Protein AF-A0A9W7YRL1-F1 (afdb_monomer)

Secondary structure (DSSP, 8-state):
-----PPPSS---SSSS-TTTTSHHHHHHHSTT-SSTT------SS---TTSGGGSB-TTSSBS------TT-TT----EEE--BTTEEE-TTSPEEE--TT---TT--EEE----GGGTS-HHHHHHHHHHHHHHHHHHHHHHHHHHHHHH--

Foldseek 3Di:
DDDPPDPDPDDDPPPPDPCVVVVVVVVCVVVVVPQQPPHDDDDDDPWDDCPDPVQQADPVRDRRDPDDDDPPCLPPWDKDWWDDDPQWTQAPVRDIDGHDPPDDDPPNIDIHTDDDVCSNDDVVVVVVVVVVVVVVVVVVVVVVVVVVVVVVVD

Solvent-accessible surface area (backbone atoms only — not comparable to full-atom values): 10225 Å² total; per-residue (Å²): 132,85,82,77,76,73,72,74,93,67,81,79,89,65,81,84,57,70,37,71,85,69,40,53,54,57,50,30,68,77,37,74,80,67,73,58,75,97,62,88,84,87,82,92,71,100,75,81,65,74,83,40,81,88,39,46,50,43,98,84,71,42,73,52,68,86,78,88,80,81,88,79,58,68,82,68,61,71,67,43,82,50,75,69,58,101,51,32,33,72,35,66,83,70,47,78,41,76,58,64,88,83,64,85,60,95,80,74,74,43,71,36,52,64,74,64,65,72,68,69,41,58,70,70,58,35,52,52,53,50,51,54,49,51,53,52,49,52,55,54,50,50,54,51,51,52,54,52,52,60,63,69,76,104

Sequence (154 aa):
MANKTTPRQEFPTHGLMPRGETQAAEFVRKYPQYDGRGVVAAVLDTGIDPGAKGLQVTSEGKRKVVDYIDCTGSGDVELSDVCAEELTLKGASGRTLRLNAEWKNPTGEWRVGAKRLSRLLPGEVWMSVSAERSQRFRKNAQQLTDAVLAKKGA

Structure (mmCIF, N/CA/C/O backbone):
data_AF-A0A9W7YRL1-F1
#
_entry.id   AF-A0A9W7YRL1-F1
#
loop_
_atom_site.group_PDB
_atom_site.id
_atom_site.type_symbol
_atom_site.label_atom_id
_atom_site.label_alt_id
_atom_site.label_comp_id
_atom_site.label_asym_id
_atom_site.label_entity_id
_atom_site.label_seq_id
_atom_site.pdbx_PDB_ins_code
_atom_site.Cartn_x
_atom_site.Cartn_y
_atom_site.Cartn_z
_atom_site.occupancy
_atom_site.B_iso_or_equiv
_atom_site.auth_seq_id
_atom_site.auth_comp_id
_atom_site.auth_asym_id
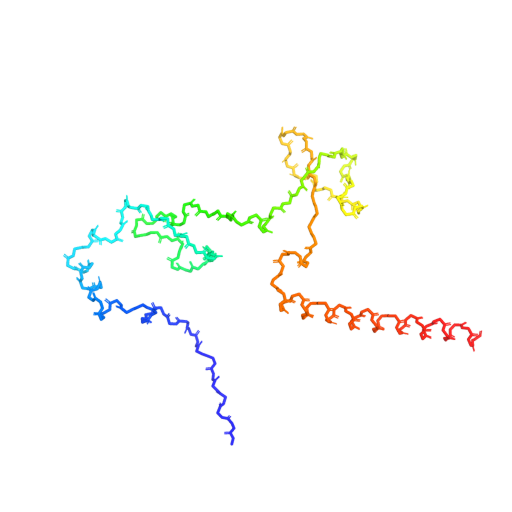_atom_site.auth_atom_id
_atom_site.pdbx_PDB_model_num
ATOM 1 N N . MET A 1 1 ? -36.796 -8.273 -26.127 1.00 41.00 1 MET A N 1
ATOM 2 C CA . MET A 1 1 ? -36.072 -7.004 -25.894 1.00 41.00 1 MET A CA 1
ATOM 3 C C . MET A 1 1 ? -35.347 -7.131 -24.564 1.00 41.00 1 MET A C 1
ATOM 5 O O . MET A 1 1 ? -35.996 -7.451 -23.578 1.00 41.00 1 MET A O 1
ATOM 9 N N . ALA A 1 2 ? -34.016 -7.028 -24.550 1.00 45.41 2 ALA A N 1
ATOM 10 C CA . ALA A 1 2 ? -33.212 -7.248 -23.348 1.00 45.41 2 ALA A CA 1
ATOM 11 C C . ALA A 1 2 ? -33.414 -6.099 -22.349 1.00 45.41 2 ALA A C 1
ATOM 13 O O . ALA A 1 2 ? -33.216 -4.935 -22.698 1.00 45.41 2 ALA A O 1
ATOM 14 N N . ASN A 1 3 ? -33.818 -6.435 -21.123 1.00 49.09 3 ASN A N 1
ATOM 15 C CA . ASN A 1 3 ? -33.954 -5.491 -20.023 1.00 49.09 3 ASN A CA 1
ATOM 16 C C . ASN A 1 3 ? -32.547 -5.006 -19.642 1.00 49.09 3 ASN A C 1
ATOM 18 O O . ASN A 1 3 ? -31.798 -5.723 -18.980 1.00 49.09 3 ASN A O 1
ATOM 22 N N . LYS A 1 4 ? -32.147 -3.831 -20.141 1.00 53.28 4 LYS A N 1
ATOM 23 C CA . LYS A 1 4 ? -30.918 -3.160 -19.713 1.00 53.28 4 LYS A CA 1
ATOM 24 C C . LYS A 1 4 ? -31.112 -2.774 -18.252 1.00 53.28 4 LYS A C 1
ATOM 26 O O . LYS A 1 4 ? -31.758 -1.775 -17.959 1.00 53.28 4 LYS A O 1
ATOM 31 N N . THR A 1 5 ? -30.576 -3.580 -17.345 1.00 56.12 5 THR A N 1
ATOM 32 C CA . THR A 1 5 ? -30.458 -3.246 -15.929 1.00 56.12 5 THR A CA 1
ATOM 33 C C . THR A 1 5 ? -29.614 -1.984 -15.822 1.00 56.12 5 THR A C 1
ATOM 35 O O . THR A 1 5 ? -28.392 -2.019 -15.956 1.00 56.12 5 THR A O 1
ATOM 38 N N . THR A 1 6 ? -30.278 -0.846 -15.639 1.00 62.72 6 THR A N 1
ATOM 39 C CA . THR A 1 6 ? -29.630 0.409 -15.270 1.00 62.72 6 THR A CA 1
ATOM 40 C C . THR A 1 6 ? -28.766 0.131 -14.036 1.00 62.72 6 THR A C 1
ATOM 42 O O . THR A 1 6 ? -29.288 -0.429 -13.065 1.00 62.72 6 THR A O 1
ATOM 45 N N . PRO A 1 7 ? -27.458 0.448 -14.047 1.00 61.19 7 PRO A N 1
ATOM 46 C CA . PRO A 1 7 ? -26.624 0.293 -12.862 1.00 61.19 7 PRO A CA 1
ATOM 47 C C . PRO A 1 7 ? -27.281 1.027 -11.690 1.00 61.19 7 PRO A C 1
ATOM 49 O O . PRO A 1 7 ? -27.784 2.137 -11.879 1.00 61.19 7 PRO A O 1
ATOM 52 N N . ARG A 1 8 ? -27.319 0.413 -10.497 1.00 59.81 8 ARG A N 1
ATOM 53 C CA . ARG A 1 8 ? -27.833 1.089 -9.294 1.00 59.81 8 ARG A CA 1
ATOM 54 C C . ARG A 1 8 ? -27.139 2.445 -9.163 1.00 59.81 8 ARG A C 1
ATOM 56 O O . ARG A 1 8 ? -25.913 2.507 -9.153 1.00 59.81 8 ARG A O 1
ATOM 63 N N . GLN A 1 9 ? -27.945 3.500 -9.084 1.00 66.12 9 GLN A N 1
ATOM 64 C CA . GLN A 1 9 ? -27.494 4.892 -9.095 1.00 66.12 9 GLN A CA 1
ATOM 65 C C . GLN A 1 9 ? -26.626 5.229 -7.867 1.00 66.12 9 GLN A C 1
ATOM 67 O O . GLN A 1 9 ? -25.752 6.085 -7.957 1.00 66.12 9 GLN A O 1
ATOM 72 N N . GLU A 1 10 ? -26.813 4.507 -6.752 1.00 73.44 10 GLU A N 1
ATOM 73 C CA . GLU A 1 10 ? -26.029 4.639 -5.521 1.00 73.44 10 GLU A CA 1
ATOM 74 C C . GLU A 1 10 ? -25.644 3.277 -4.921 1.00 73.44 10 GLU A C 1
ATOM 76 O O . GLU A 1 10 ? -26.390 2.293 -4.992 1.00 73.44 10 GLU A O 1
ATOM 81 N N . PHE A 1 11 ? -24.457 3.226 -4.311 1.00 71.69 11 PHE A N 1
ATOM 82 C CA . PHE A 1 11 ? -23.960 2.048 -3.604 1.00 71.69 11 PHE A CA 1
ATOM 83 C C . PHE A 1 11 ? -24.721 1.857 -2.280 1.00 71.69 11 PHE A C 1
ATOM 85 O O . PHE A 1 11 ? -24.861 2.824 -1.528 1.00 71.69 11 PHE A O 1
ATOM 92 N N . PRO A 1 12 ? -25.184 0.638 -1.944 1.00 72.44 12 PRO A N 1
ATOM 93 C CA . PRO A 1 12 ? -25.909 0.400 -0.702 1.00 72.44 12 PRO A CA 1
ATOM 94 C C . PRO A 1 12 ? -25.007 0.654 0.512 1.00 72.44 12 PRO A C 1
ATOM 96 O O . PRO A 1 12 ? -23.994 -0.008 0.705 1.00 72.44 12 PRO A O 1
ATOM 99 N N . THR A 1 13 ? -25.387 1.612 1.352 1.00 71.38 13 THR A N 1
ATOM 100 C CA . THR A 1 13 ? -24.696 1.949 2.611 1.00 71.38 13 THR A CA 1
ATOM 101 C C . THR A 1 13 ? -25.229 1.161 3.814 1.00 71.38 13 THR A C 1
ATOM 103 O O . THR A 1 13 ? -24.606 1.130 4.879 1.00 71.38 13 THR A O 1
ATOM 106 N N . HIS A 1 14 ? -26.371 0.490 3.644 1.00 67.38 14 HIS A N 1
ATOM 107 C CA . HIS A 1 14 ? -27.052 -0.321 4.651 1.00 67.38 14 HIS A CA 1
ATOM 108 C C . HIS A 1 14 ? -27.112 -1.791 4.212 1.00 67.38 14 HIS A C 1
ATOM 110 O O . HIS A 1 14 ? -27.048 -2.092 3.023 1.00 67.38 14 HIS A O 1
ATOM 116 N N . GLY A 1 15 ? -27.197 -2.715 5.175 1.00 74.31 15 GLY A N 1
ATOM 117 C CA . GLY A 1 15 ? -27.268 -4.160 4.901 1.00 74.31 15 GLY A CA 1
ATOM 118 C C . GLY A 1 15 ? -25.957 -4.821 4.452 1.00 74.31 15 GLY A C 1
ATOM 119 O O . GLY A 1 15 ? -25.954 -6.010 4.171 1.00 74.31 15 GLY A O 1
ATOM 120 N N . LEU A 1 16 ? -24.837 -4.085 4.411 1.00 83.44 16 LEU A N 1
ATOM 121 C CA . LEU A 1 16 ? -23.510 -4.643 4.089 1.00 83.44 16 LEU A CA 1
ATOM 122 C C . LEU A 1 16 ? -22.978 -5.595 5.169 1.00 83.44 16 LEU A C 1
ATOM 124 O O . LEU A 1 16 ? -22.166 -6.466 4.887 1.00 83.44 16 LEU A O 1
ATOM 128 N N . MET A 1 17 ? -23.414 -5.391 6.412 1.00 85.19 17 MET A N 1
ATOM 129 C CA . MET A 1 17 ? -23.100 -6.248 7.550 1.00 85.19 17 MET A CA 1
ATOM 130 C C . MET A 1 17 ? -24.393 -6.566 8.305 1.00 85.19 17 MET A C 1
ATOM 132 O O . MET A 1 17 ? -25.236 -5.662 8.409 1.00 85.19 17 MET A O 1
ATOM 136 N N . PRO A 1 18 ? -24.534 -7.779 8.875 1.00 90.75 18 PRO A N 1
ATOM 137 C CA . PRO A 1 18 ? -25.748 -8.245 9.552 1.00 90.75 18 PRO A CA 1
ATOM 138 C C . PRO A 1 18 ? -25.911 -7.604 10.943 1.00 90.75 18 PRO A C 1
ATOM 140 O O . PRO A 1 18 ? -25.919 -8.270 11.977 1.00 90.75 18 PRO A O 1
ATOM 143 N N . ARG A 1 19 ? -25.952 -6.267 11.006 1.00 89.75 19 ARG A N 1
ATOM 144 C CA . ARG A 1 19 ? -25.977 -5.492 12.261 1.00 89.75 19 ARG A CA 1
ATOM 145 C C . ARG A 1 19 ? -27.321 -5.570 12.987 1.00 89.75 19 ARG A C 1
ATOM 147 O O . ARG A 1 19 ? -27.358 -5.300 14.185 1.00 89.75 19 ARG A O 1
ATOM 154 N N . GLY A 1 20 ? -28.399 -5.886 12.267 1.00 88.62 20 GLY A N 1
ATOM 155 C CA . GLY A 1 20 ? -29.728 -6.086 12.846 1.00 88.62 20 GLY A CA 1
ATOM 156 C C . GLY A 1 20 ? -29.860 -7.482 13.444 1.00 88.62 20 GLY A C 1
ATOM 157 O O . GLY A 1 20 ? -30.215 -7.629 14.607 1.00 88.62 20 GLY A O 1
ATOM 158 N N . GLU A 1 21 ? -29.470 -8.494 12.674 1.00 93.12 21 GLU A N 1
ATOM 159 C CA . GLU A 1 21 ? -29.533 -9.910 13.038 1.00 93.12 21 GLU A CA 1
ATOM 160 C C . GLU A 1 21 ? -28.613 -10.231 14.221 1.00 93.12 21 GLU A C 1
ATOM 162 O O . GLU A 1 21 ? -28.990 -10.977 15.119 1.00 93.12 21 GLU A O 1
ATOM 167 N N . THR A 1 22 ? -27.426 -9.619 14.264 1.00 94.94 22 THR A N 1
ATOM 168 C CA . THR A 1 22 ? -26.490 -9.745 15.397 1.00 94.94 22 THR A CA 1
ATOM 169 C C . THR A 1 22 ? -26.850 -8.857 16.590 1.00 94.94 22 THR A C 1
ATOM 171 O O . THR A 1 22 ? -26.136 -8.868 17.587 1.00 94.94 22 THR A O 1
ATOM 174 N N . GLN A 1 23 ? -27.913 -8.048 16.492 1.00 94.88 23 GLN A N 1
ATOM 175 C CA . GLN A 1 23 ? -28.326 -7.048 17.490 1.00 94.88 23 GLN A CA 1
ATOM 176 C C . GLN A 1 23 ? -27.266 -5.971 17.806 1.00 94.88 23 GLN A C 1
ATOM 178 O O . GLN A 1 23 ? -27.458 -5.147 18.702 1.00 94.88 23 GLN A O 1
ATOM 183 N N . ALA A 1 24 ? -26.172 -5.897 17.040 1.00 93.50 24 ALA A N 1
ATOM 184 C CA . ALA A 1 24 ? -25.110 -4.910 17.233 1.00 93.50 24 ALA A CA 1
ATOM 185 C C . ALA A 1 24 ? -25.624 -3.465 17.096 1.00 93.50 24 ALA A C 1
ATOM 187 O O . ALA A 1 24 ? -25.219 -2.581 17.851 1.00 93.50 24 ALA A O 1
ATOM 188 N N . ALA A 1 25 ? -26.550 -3.219 16.162 1.00 91.56 25 ALA A N 1
ATOM 189 C CA . ALA A 1 25 ? -27.171 -1.904 16.001 1.00 91.56 25 ALA A CA 1
ATOM 190 C C . ALA A 1 25 ? -27.992 -1.496 17.237 1.00 91.56 25 ALA A C 1
ATOM 192 O O . ALA A 1 25 ? -27.953 -0.339 17.656 1.00 91.56 25 ALA A O 1
ATOM 193 N N . GLU A 1 26 ? -28.716 -2.441 17.839 1.00 94.81 26 GLU A N 1
ATOM 194 C CA . GLU A 1 26 ? -29.523 -2.187 19.030 1.00 94.81 26 GLU A CA 1
ATOM 195 C C . GLU A 1 26 ? -28.660 -1.984 20.279 1.00 94.81 26 GLU A C 1
ATOM 197 O O . GLU A 1 26 ? -28.932 -1.077 21.069 1.00 94.81 26 GLU A O 1
ATOM 202 N N . PHE A 1 27 ? -27.575 -2.749 20.413 1.00 96.12 27 PHE A N 1
ATOM 203 C CA . PHE A 1 27 ? -26.598 -2.579 21.485 1.00 96.12 27 PHE A CA 1
ATOM 204 C C . PHE A 1 27 ? -26.001 -1.165 21.496 1.00 96.12 27 PHE A C 1
ATOM 206 O O . PHE A 1 27 ? -26.046 -0.486 22.522 1.00 96.12 27 PHE A O 1
ATOM 213 N N . VAL A 1 28 ? -25.521 -0.680 20.345 1.00 94.19 28 VAL A N 1
ATOM 214 C CA . VAL A 1 28 ? -24.954 0.676 20.229 1.00 94.19 28 VAL A CA 1
ATOM 215 C C . VAL A 1 28 ? -26.027 1.750 20.436 1.00 94.19 28 VAL A C 1
ATOM 217 O O . VAL A 1 28 ? -25.756 2.772 21.058 1.00 94.19 28 VAL A O 1
ATOM 220 N N . ARG A 1 29 ? -27.275 1.524 19.996 1.00 94.50 29 ARG A N 1
ATOM 221 C CA . ARG A 1 29 ? -28.397 2.442 20.271 1.00 94.50 29 ARG A CA 1
ATOM 222 C C . ARG A 1 29 ? -28.689 2.564 21.772 1.00 94.50 29 ARG A C 1
ATOM 224 O O . ARG A 1 29 ? -28.989 3.659 22.238 1.00 94.50 29 ARG A O 1
ATOM 231 N N . LYS A 1 30 ? -28.609 1.456 22.519 1.00 97.88 30 LYS A N 1
ATOM 232 C CA . LYS A 1 30 ? -28.820 1.423 23.976 1.00 97.88 30 LYS A CA 1
ATOM 233 C C . LYS A 1 30 ? -27.639 2.014 24.752 1.00 97.88 30 LYS A C 1
ATOM 235 O O . LYS A 1 30 ? -27.854 2.664 25.771 1.00 97.88 30 LYS A O 1
ATOM 240 N N . TYR A 1 31 ? -26.416 1.827 24.257 1.00 96.94 31 TYR A N 1
ATOM 241 C CA . TYR A 1 31 ? -25.184 2.344 24.853 1.00 96.94 31 TYR A CA 1
ATOM 242 C C . TYR A 1 31 ? -24.388 3.168 23.823 1.00 96.94 31 TYR A C 1
ATOM 244 O O . TYR A 1 31 ? -23.396 2.679 23.282 1.00 96.94 31 TYR A O 1
ATOM 252 N N . PRO A 1 32 ? -24.767 4.437 23.558 1.00 94.75 32 PRO A N 1
ATOM 253 C CA . PRO A 1 32 ? -24.186 5.234 22.466 1.00 94.75 32 PRO A CA 1
ATOM 254 C C . PRO A 1 32 ? -22.677 5.482 22.562 1.00 94.75 32 PRO A C 1
ATOM 256 O O . PRO A 1 32 ? -22.040 5.837 21.575 1.00 94.75 32 PRO A O 1
ATOM 259 N N . GLN A 1 33 ? -22.101 5.324 23.755 1.00 95.12 33 GLN A N 1
ATOM 260 C CA . GLN A 1 33 ? -20.667 5.487 23.997 1.00 95.12 33 GLN A CA 1
ATOM 261 C C . GLN A 1 33 ? -19.866 4.200 23.729 1.00 95.12 33 GLN A C 1
ATOM 263 O O . GLN A 1 33 ? -18.642 4.228 23.780 1.00 95.12 33 GLN A O 1
ATOM 268 N N . TYR A 1 34 ? -20.534 3.065 23.492 1.00 95.62 34 TYR A N 1
ATOM 269 C CA . TYR A 1 34 ? -19.916 1.740 23.357 1.00 95.62 34 TYR A CA 1
ATOM 270 C C . TYR A 1 34 ? -19.789 1.379 21.869 1.00 95.62 34 TYR A C 1
ATOM 272 O O . TYR A 1 34 ? -20.187 0.309 21.418 1.00 95.62 34 TYR A O 1
ATOM 280 N N . ASP A 1 35 ? -19.261 2.317 21.087 1.00 93.25 35 ASP A N 1
ATOM 281 C CA . ASP A 1 35 ? -19.116 2.246 19.629 1.00 93.25 35 ASP A CA 1
ATOM 282 C C . ASP A 1 35 ? -17.676 1.928 19.181 1.00 93.25 35 ASP A C 1
ATOM 284 O O . ASP A 1 35 ? -17.352 2.029 17.997 1.00 93.25 35 ASP A O 1
ATOM 288 N N . GLY A 1 36 ? -16.811 1.550 20.128 1.00 94.50 36 GLY A N 1
ATOM 289 C CA . GLY A 1 36 ? -15.397 1.247 19.898 1.00 94.50 36 GLY A CA 1
ATOM 290 C C . GLY A 1 36 ? -14.452 2.447 20.025 1.00 94.50 36 GLY A C 1
ATOM 291 O O . GLY A 1 36 ? -13.255 2.292 19.780 1.00 94.50 36 GLY A O 1
ATOM 292 N N . ARG A 1 37 ? -14.939 3.637 20.415 1.00 96.25 37 ARG A N 1
ATOM 293 C CA . ARG A 1 37 ? -14.069 4.792 20.704 1.00 96.25 37 AR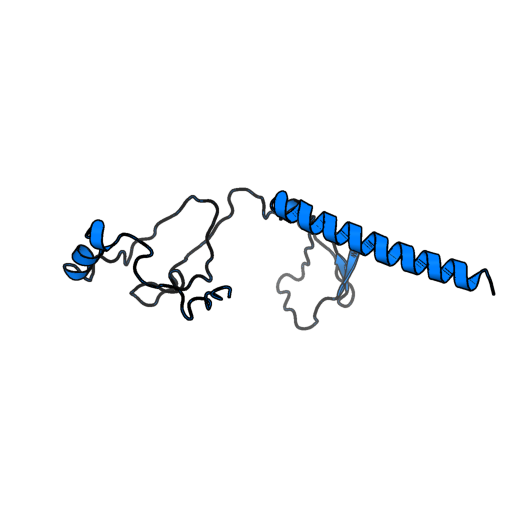G A CA 1
ATOM 294 C C . ARG A 1 37 ? -13.000 4.450 21.749 1.00 96.25 37 ARG A C 1
ATOM 296 O O . ARG A 1 37 ? -13.263 3.731 22.709 1.00 96.25 37 ARG A O 1
ATOM 303 N N . GLY A 1 38 ? -11.791 4.975 21.558 1.00 94.56 38 GLY A N 1
ATOM 304 C CA . GLY A 1 38 ? -10.648 4.720 22.445 1.00 94.56 38 GLY A CA 1
ATOM 305 C C . GLY A 1 38 ? -10.005 3.332 22.313 1.00 94.56 38 GLY A C 1
ATOM 306 O O . GLY A 1 38 ? -9.026 3.068 23.005 1.00 94.56 38 GLY A O 1
ATOM 307 N N . VAL A 1 39 ? -10.501 2.464 21.425 1.00 96.06 39 VAL A N 1
ATOM 308 C CA . VAL A 1 39 ? -9.925 1.137 21.165 1.00 96.06 39 VAL A CA 1
ATOM 309 C C . VAL A 1 39 ? -9.191 1.133 19.825 1.00 96.06 39 VAL A C 1
ATOM 311 O O . VAL A 1 39 ? -9.712 1.609 18.817 1.00 96.06 39 VAL A O 1
ATOM 314 N N . VAL A 1 40 ? -7.991 0.551 19.805 1.00 96.06 40 VAL A N 1
ATOM 315 C CA . VAL A 1 40 ? -7.237 0.261 18.579 1.00 96.06 40 VAL A CA 1
ATOM 316 C C . VAL A 1 40 ? -7.319 -1.236 18.307 1.00 96.06 40 VAL A C 1
ATOM 318 O O . VAL A 1 40 ? -6.979 -2.044 19.167 1.00 96.06 40 VAL A O 1
ATOM 321 N N . ALA A 1 41 ? -7.772 -1.601 17.109 1.00 95.50 41 ALA A N 1
ATOM 322 C CA . ALA A 1 41 ? -7.826 -2.983 16.650 1.00 95.50 41 ALA A CA 1
ATOM 323 C C . ALA A 1 41 ? -6.810 -3.197 15.522 1.00 95.50 41 ALA A C 1
ATOM 325 O O . ALA A 1 41 ? -6.786 -2.428 14.561 1.00 95.50 41 ALA A O 1
ATOM 326 N N . ALA A 1 42 ? -6.000 -4.250 15.634 1.00 96.19 42 ALA A N 1
ATOM 327 C CA . ALA A 1 42 ? -5.128 -4.719 14.563 1.00 96.19 42 ALA A CA 1
ATOM 328 C C . ALA A 1 42 ? -5.832 -5.832 13.777 1.00 96.19 42 ALA A C 1
ATOM 330 O O . ALA A 1 42 ? -6.425 -6.734 14.370 1.00 96.19 42 ALA A O 1
ATOM 331 N N . VAL A 1 43 ? -5.763 -5.766 12.447 1.00 95.88 43 VAL A N 1
ATOM 332 C CA . VAL A 1 43 ? -6.366 -6.751 11.541 1.00 95.88 43 VAL A CA 1
ATOM 333 C C . VAL A 1 43 ? -5.253 -7.388 10.719 1.00 95.88 43 VAL A C 1
ATOM 335 O O . VAL A 1 43 ? -4.538 -6.688 10.008 1.00 95.88 43 VAL A O 1
ATOM 338 N N . LEU A 1 44 ? -5.100 -8.708 10.841 1.00 96.31 44 LEU A N 1
ATOM 339 C CA . LEU A 1 44 ? -4.153 -9.498 10.057 1.00 96.31 44 LEU A CA 1
ATOM 340 C C . LEU A 1 44 ? -4.932 -10.155 8.919 1.00 96.31 44 LEU A C 1
ATOM 342 O O . LEU A 1 44 ? -5.631 -11.144 9.126 1.00 96.31 44 LEU A O 1
ATOM 346 N N . ASP A 1 45 ? -4.841 -9.560 7.740 1.00 94.62 45 ASP A N 1
ATOM 347 C CA . ASP A 1 45 ? -5.574 -9.958 6.540 1.00 94.62 45 ASP A CA 1
ATOM 348 C C . ASP A 1 45 ? -4.707 -9.617 5.311 1.00 94.62 45 ASP A C 1
ATOM 350 O O . ASP A 1 45 ? -3.564 -9.177 5.435 1.00 94.62 45 ASP A O 1
ATOM 354 N N . THR A 1 46 ? -5.242 -9.800 4.113 1.00 91.50 46 THR A N 1
ATOM 355 C CA . THR A 1 46 ? -4.594 -9.517 2.825 1.00 91.50 46 THR A CA 1
ATOM 356 C C . THR A 1 46 ? -4.405 -8.026 2.519 1.00 91.50 46 THR A C 1
ATOM 358 O O . THR A 1 46 ? -3.745 -7.685 1.539 1.00 91.50 46 THR A O 1
ATOM 361 N N . GLY A 1 47 ? -4.969 -7.135 3.339 1.00 91.50 47 GLY A N 1
ATOM 362 C CA . GLY A 1 47 ? -4.908 -5.683 3.177 1.00 91.50 47 GLY A CA 1
ATOM 363 C C . GLY A 1 47 ? -6.284 -5.017 3.215 1.00 91.50 47 GLY A C 1
ATOM 364 O O . GLY A 1 47 ? -7.318 -5.669 3.346 1.00 91.50 47 GLY A O 1
ATOM 365 N N . ILE A 1 48 ? -6.294 -3.688 3.113 1.00 93.19 48 ILE A N 1
ATOM 366 C CA . ILE A 1 48 ? -7.509 -2.862 3.090 1.00 93.19 48 ILE A CA 1
ATOM 367 C C . ILE A 1 48 ? -7.392 -1.770 2.023 1.00 93.19 48 ILE A C 1
ATOM 369 O O . ILE A 1 48 ? -6.289 -1.440 1.596 1.00 93.19 48 ILE A O 1
ATOM 373 N N . ASP A 1 49 ? -8.520 -1.164 1.647 1.00 91.31 49 ASP A N 1
ATOM 374 C CA . ASP A 1 49 ? -8.548 0.107 0.915 1.00 91.31 49 ASP A CA 1
ATOM 375 C C . ASP A 1 49 ? -8.771 1.275 1.897 1.00 91.31 49 ASP A C 1
ATOM 377 O O . ASP A 1 49 ? -9.905 1.489 2.347 1.00 91.31 49 ASP A O 1
ATOM 381 N N . PRO A 1 50 ? -7.735 2.072 2.231 1.00 91.25 50 PRO A N 1
ATOM 382 C CA . PRO A 1 50 ? -7.883 3.231 3.108 1.00 91.25 50 PRO A CA 1
ATOM 383 C C . PRO A 1 50 ? -8.756 4.341 2.512 1.00 91.25 50 PRO A C 1
ATOM 385 O O . PRO A 1 50 ? -9.156 5.236 3.249 1.00 91.25 50 PRO A O 1
ATOM 388 N N . GLY A 1 51 ? -9.043 4.316 1.205 1.00 91.00 51 GLY A N 1
ATOM 389 C CA . GLY A 1 51 ? -9.942 5.242 0.512 1.00 91.00 51 GLY A CA 1
ATOM 390 C C . GLY A 1 51 ? -11.427 4.907 0.682 1.00 91.00 51 GLY A C 1
ATOM 391 O O . GLY A 1 51 ? -12.293 5.725 0.358 1.00 91.00 51 GLY A O 1
ATOM 392 N N . ALA A 1 52 ? -11.756 3.740 1.244 1.00 89.69 52 ALA A N 1
ATOM 393 C CA . ALA A 1 52 ? -13.136 3.349 1.485 1.00 89.69 52 ALA A CA 1
ATOM 394 C C . ALA A 1 52 ? -13.832 4.327 2.449 1.00 89.69 52 ALA A C 1
ATOM 396 O O . ALA A 1 52 ? -13.314 4.662 3.520 1.00 89.69 52 ALA A O 1
ATOM 397 N N . LYS A 1 53 ? -15.058 4.755 2.110 1.00 87.62 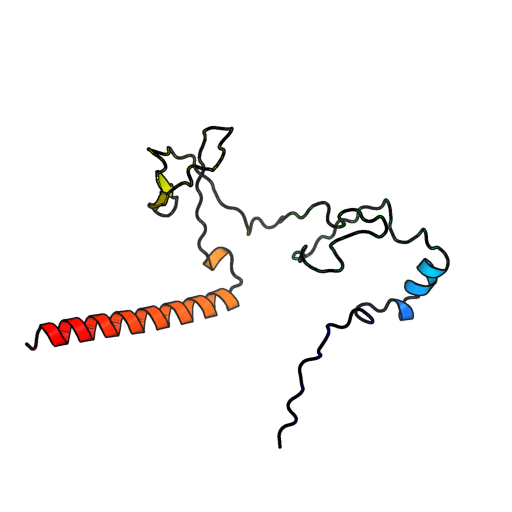53 LYS A N 1
ATOM 398 C CA . LYS A 1 53 ? -15.829 5.739 2.902 1.00 87.62 53 LYS A CA 1
ATOM 399 C C . LYS A 1 53 ? -15.978 5.343 4.380 1.00 87.62 53 LYS A C 1
ATOM 401 O O . LYS A 1 53 ? -15.893 6.198 5.255 1.00 87.62 53 LYS A O 1
ATOM 406 N N . GLY A 1 54 ? -16.150 4.050 4.670 1.00 88.31 54 GLY A N 1
ATOM 407 C CA . GLY A 1 54 ? -16.297 3.524 6.037 1.00 88.31 54 GLY A CA 1
ATOM 408 C C . GLY A 1 54 ? -15.009 3.486 6.875 1.00 88.31 54 GLY A C 1
ATOM 409 O O . GLY A 1 54 ? -15.072 3.171 8.069 1.00 88.31 54 GLY A O 1
ATOM 410 N N . LEU A 1 55 ? -13.857 3.793 6.267 1.00 92.75 55 LEU A N 1
ATOM 411 C CA . LEU A 1 55 ? -12.528 3.785 6.887 1.00 92.75 55 LEU A CA 1
ATOM 412 C C . LEU A 1 55 ? -11.891 5.182 6.988 1.00 92.75 55 LEU A C 1
ATOM 414 O O . LEU A 1 55 ? -10.757 5.297 7.441 1.00 92.75 55 LEU A O 1
ATOM 418 N N . GLN A 1 56 ? -12.618 6.245 6.627 1.00 93.56 56 GLN A N 1
ATOM 419 C CA . GLN A 1 56 ? -12.091 7.614 6.682 1.00 93.56 56 GLN A CA 1
ATOM 420 C C . GLN A 1 56 ? -11.981 8.131 8.120 1.00 93.56 56 GLN A C 1
ATOM 422 O O . GLN A 1 56 ? -10.893 8.466 8.596 1.00 93.56 56 GLN A O 1
ATOM 427 N N . VAL A 1 57 ? -13.118 8.176 8.821 1.00 95.38 57 VAL A N 1
ATOM 428 C CA . VAL A 1 57 ? -13.241 8.830 10.127 1.00 95.38 57 VAL A CA 1
ATOM 429 C C . VAL A 1 57 ? -13.918 7.939 11.164 1.00 95.38 57 VAL A C 1
ATOM 431 O O . VAL A 1 57 ? -14.756 7.096 10.838 1.00 95.38 57 VAL A O 1
ATOM 434 N N . THR A 1 58 ? -13.523 8.107 12.424 1.00 95.25 58 THR A N 1
ATOM 435 C CA . THR A 1 58 ? -14.186 7.508 13.587 1.00 95.25 58 THR A CA 1
ATOM 436 C C . THR A 1 58 ? -15.437 8.306 13.966 1.00 95.25 58 THR A C 1
ATOM 438 O O . THR A 1 58 ? -15.683 9.390 13.435 1.00 95.25 58 THR A O 1
ATOM 441 N N . SER A 1 59 ? -16.220 7.805 14.925 1.00 93.44 59 SER A N 1
ATOM 442 C CA . SER A 1 59 ? -17.353 8.542 15.505 1.00 93.44 59 SER A CA 1
ATOM 443 C C . SER A 1 59 ? -16.944 9.834 16.225 1.00 93.44 59 SER A C 1
ATOM 445 O O . SER A 1 59 ? -17.774 10.718 16.408 1.00 93.44 59 SER A O 1
ATOM 447 N N . GLU A 1 60 ? -15.666 9.975 16.584 1.00 94.06 60 GLU A N 1
ATOM 448 C CA . GLU A 1 60 ? -15.087 11.187 17.176 1.00 94.06 60 GLU A CA 1
ATOM 449 C C . GLU A 1 60 ? -14.496 12.148 16.124 1.00 94.06 60 GLU A C 1
ATOM 451 O O . GLU A 1 60 ? -13.829 13.116 16.480 1.00 94.06 60 GLU A O 1
ATOM 456 N N . GLY A 1 61 ? -14.667 11.868 14.826 1.00 94.88 61 GLY A N 1
ATOM 457 C CA . GLY A 1 61 ? -14.129 12.695 13.738 1.00 94.88 61 GLY A CA 1
ATOM 458 C C . GLY A 1 61 ? -12.617 12.564 13.512 1.00 94.88 61 GLY A C 1
ATOM 459 O O . GLY A 1 61 ? -12.047 13.309 12.717 1.00 94.88 61 GLY A O 1
ATOM 460 N N . LYS A 1 62 ? -11.950 11.617 14.181 1.00 94.94 62 LYS A N 1
ATOM 461 C CA . LYS A 1 62 ? -10.510 11.346 14.027 1.00 94.94 62 LYS A CA 1
ATOM 462 C C . LYS A 1 62 ? -10.269 10.418 12.833 1.00 94.94 62 LYS A C 1
ATOM 464 O O . LYS A 1 62 ? -11.166 9.672 12.446 1.00 94.94 62 LYS A O 1
ATOM 469 N N . ARG A 1 63 ? -9.053 10.408 12.273 1.00 95.31 63 ARG A N 1
ATOM 470 C CA . ARG A 1 63 ? -8.652 9.424 11.248 1.00 95.31 63 ARG A CA 1
ATOM 471 C C . ARG A 1 63 ? -8.805 8.004 11.805 1.00 95.31 63 ARG A C 1
ATOM 473 O O . ARG A 1 63 ? -8.321 7.728 12.898 1.00 95.31 63 ARG A O 1
ATOM 480 N N . LYS A 1 64 ? -9.475 7.116 11.062 1.00 95.75 64 LYS A N 1
ATOM 481 C CA . LYS A 1 64 ? -9.796 5.760 11.542 1.00 95.75 64 LYS A CA 1
ATOM 482 C C . LYS A 1 64 ? -8.672 4.739 11.342 1.00 95.75 64 LYS A C 1
ATOM 484 O O . LYS A 1 64 ? -8.442 3.930 12.232 1.00 95.75 64 LYS A O 1
ATOM 489 N N . VAL A 1 65 ? -7.975 4.772 10.206 1.00 96.06 65 VAL A N 1
ATOM 490 C CA . VAL A 1 65 ? -6.784 3.935 9.971 1.00 96.06 65 VAL A CA 1
ATOM 491 C C . VAL A 1 65 ? -5.560 4.660 10.519 1.00 96.06 65 VAL A C 1
ATOM 493 O O . VAL A 1 65 ? -5.213 5.734 10.026 1.00 96.06 65 VAL A O 1
ATOM 496 N N . VAL A 1 66 ? -4.937 4.084 11.547 1.00 94.88 66 VAL A N 1
ATOM 497 C CA . VAL A 1 66 ? -3.728 4.639 12.177 1.00 94.88 66 VAL A CA 1
ATOM 498 C C . VAL A 1 66 ? -2.476 4.222 11.411 1.00 94.88 66 VAL A C 1
ATOM 500 O O . VAL A 1 66 ? -1.605 5.056 11.190 1.00 94.88 66 VAL A O 1
ATOM 503 N N . ASP A 1 67 ? -2.419 2.962 10.978 1.00 94.06 67 ASP A N 1
ATOM 504 C CA . ASP A 1 67 ? -1.294 2.400 10.235 1.00 94.06 67 ASP A CA 1
ATOM 505 C C . ASP A 1 67 ? -1.751 1.231 9.343 1.00 94.06 67 ASP A C 1
ATOM 507 O O . ASP A 1 67 ? -2.821 0.653 9.568 1.00 94.06 67 ASP A O 1
ATOM 511 N N . TYR A 1 68 ? -0.951 0.892 8.333 1.00 92.31 68 TYR A N 1
ATOM 512 C CA . TYR A 1 68 ? -1.090 -0.318 7.522 1.00 92.31 68 TYR A CA 1
ATOM 513 C C . TYR A 1 68 ? 0.308 -0.820 7.134 1.00 92.31 68 TYR A C 1
ATO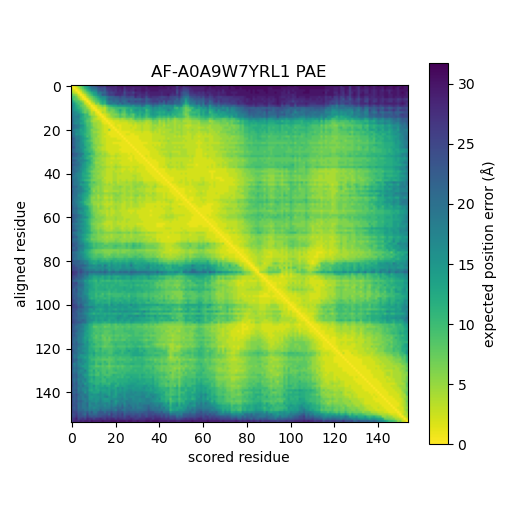M 515 O O . TYR A 1 68 ? 1.141 -0.057 6.649 1.00 92.31 68 TYR A O 1
ATOM 523 N N . ILE A 1 69 ? 0.569 -2.108 7.350 1.00 93.25 69 ILE A N 1
ATOM 524 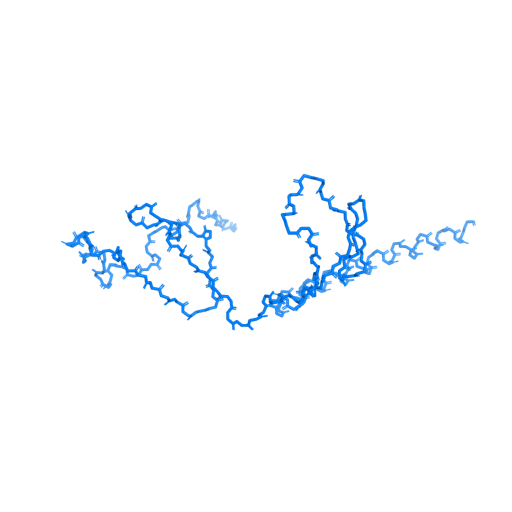C CA . ILE A 1 69 ? 1.895 -2.702 7.160 1.00 93.25 69 ILE A CA 1
ATOM 525 C C . ILE A 1 69 ? 1.758 -3.911 6.236 1.00 93.25 69 ILE A C 1
ATOM 527 O O . ILE A 1 69 ? 0.953 -4.805 6.499 1.00 93.25 69 ILE A O 1
ATOM 531 N N . ASP A 1 70 ? 2.557 -3.949 5.167 1.00 91.81 70 ASP A N 1
ATOM 532 C CA . ASP A 1 70 ? 2.744 -5.156 4.359 1.00 91.81 70 ASP A CA 1
ATOM 533 C C . ASP A 1 70 ? 3.828 -6.035 4.997 1.00 91.81 70 ASP A C 1
ATOM 535 O O . ASP A 1 70 ? 5.021 -5.779 4.857 1.00 91.81 70 ASP A O 1
ATOM 539 N N . CYS A 1 71 ? 3.411 -7.097 5.686 1.00 93.56 71 CYS A N 1
ATOM 540 C CA . CYS A 1 71 ? 4.328 -8.060 6.300 1.00 93.56 71 CYS A CA 1
ATOM 541 C C . CYS A 1 71 ? 4.831 -9.142 5.325 1.00 93.56 71 CYS A C 1
ATOM 543 O O . CYS A 1 71 ? 5.559 -10.042 5.737 1.00 93.56 71 CYS A O 1
ATOM 545 N N . THR A 1 72 ? 4.422 -9.110 4.053 1.00 90.12 72 THR A N 1
ATOM 546 C CA . THR A 1 72 ? 4.805 -10.129 3.061 1.00 90.12 72 THR A CA 1
ATOM 547 C C . THR A 1 72 ? 6.108 -9.800 2.332 1.00 90.12 72 THR A C 1
ATOM 549 O O . THR A 1 72 ? 6.686 -10.678 1.691 1.00 90.12 72 THR A O 1
ATOM 552 N N . GLY A 1 73 ? 6.548 -8.536 2.373 1.00 88.25 73 GLY A N 1
ATOM 553 C CA . GLY A 1 73 ? 7.670 -8.026 1.576 1.00 88.25 73 GLY A CA 1
ATOM 554 C C . GLY A 1 73 ? 7.375 -7.946 0.071 1.00 88.25 73 GLY A C 1
ATOM 555 O O . GLY A 1 73 ? 8.258 -7.678 -0.753 1.00 88.25 73 GLY A O 1
ATOM 556 N N . SER A 1 74 ? 6.122 -8.173 -0.340 1.00 85.94 74 SER A N 1
ATOM 557 C CA . SER A 1 74 ? 5.721 -8.116 -1.749 1.00 85.94 74 SER A CA 1
ATOM 558 C C . SER A 1 74 ? 5.927 -6.724 -2.349 1.00 85.94 74 SER A C 1
ATOM 560 O O . SER A 1 74 ? 6.241 -6.604 -3.538 1.00 85.94 74 SER A O 1
ATOM 562 N N . GLY A 1 75 ? 5.835 -5.678 -1.525 1.00 86.94 75 GLY A N 1
ATOM 563 C CA . GLY A 1 75 ? 6.109 -4.290 -1.883 1.00 86.94 75 GLY A CA 1
ATOM 564 C C . GLY A 1 75 ? 7.586 -3.888 -1.874 1.00 86.94 75 GLY A C 1
ATOM 565 O O . GLY A 1 75 ? 7.914 -2.858 -2.456 1.00 86.94 75 GLY A O 1
ATOM 566 N N . ASP A 1 76 ? 8.487 -4.697 -1.310 1.00 91.31 76 ASP A N 1
ATOM 567 C CA . ASP A 1 76 ? 9.857 -4.255 -1.016 1.00 91.31 76 ASP A CA 1
ATOM 568 C C . ASP A 1 76 ? 10.649 -3.914 -2.279 1.00 91.31 76 ASP A C 1
ATOM 570 O O . ASP A 1 76 ? 10.674 -4.679 -3.253 1.00 91.31 76 ASP A O 1
ATOM 574 N N . VAL A 1 77 ? 11.318 -2.762 -2.268 1.00 93.12 77 VAL A N 1
ATOM 575 C CA . VAL A 1 77 ? 12.190 -2.308 -3.352 1.00 93.12 77 VAL A CA 1
ATOM 576 C C . VAL A 1 77 ? 13.564 -2.036 -2.769 1.00 93.12 77 VAL A C 1
ATOM 578 O O . VAL A 1 77 ? 13.718 -1.164 -1.920 1.00 93.12 77 VAL A O 1
ATOM 581 N N . GLU A 1 78 ? 14.562 -2.769 -3.252 1.00 91.38 78 GLU A N 1
ATOM 582 C CA . GLU A 1 78 ? 15.952 -2.490 -2.919 1.00 91.38 78 GLU A CA 1
ATOM 583 C C . GLU A 1 78 ? 16.352 -1.137 -3.514 1.00 91.38 78 GLU A C 1
ATOM 585 O O . GLU A 1 78 ? 16.134 -0.868 -4.703 1.00 91.38 78 GLU A O 1
ATOM 590 N N . LEU A 1 79 ? 16.883 -0.273 -2.656 1.00 94.38 79 LEU A N 1
ATOM 591 C CA . LEU A 1 79 ? 17.284 1.079 -3.001 1.00 94.38 79 LEU A CA 1
ATOM 592 C C . LEU A 1 79 ? 18.806 1.183 -2.960 1.00 94.38 79 LEU A C 1
ATOM 594 O O . LEU A 1 79 ? 19.433 0.723 -2.011 1.00 94.38 79 LEU A O 1
ATOM 598 N N . SER A 1 80 ? 19.381 1.835 -3.963 1.00 90.75 80 SER A N 1
ATOM 599 C CA . SER A 1 80 ? 20.806 2.157 -4.029 1.00 90.75 80 SER A CA 1
ATOM 600 C C . SER A 1 80 ? 21.007 3.665 -4.076 1.00 90.75 80 SER A C 1
ATOM 602 O O . SER A 1 80 ? 20.267 4.360 -4.786 1.00 90.75 80 SER A O 1
ATOM 604 N N . ASP A 1 81 ? 22.028 4.156 -3.379 1.00 90.25 81 ASP A N 1
ATOM 605 C CA . ASP A 1 81 ? 22.428 5.559 -3.446 1.00 90.25 81 ASP A CA 1
ATOM 606 C C . ASP A 1 81 ? 22.958 5.908 -4.842 1.00 90.25 81 ASP A C 1
ATOM 608 O O . ASP A 1 81 ? 23.652 5.118 -5.491 1.00 90.25 81 ASP A O 1
ATOM 612 N N . VAL A 1 82 ? 22.613 7.101 -5.320 1.00 88.50 82 VAL A N 1
ATOM 613 C CA . VAL A 1 82 ? 23.063 7.630 -6.608 1.00 88.50 82 VAL A CA 1
ATOM 614 C C . VAL A 1 82 ? 23.422 9.103 -6.505 1.00 88.50 82 VAL A C 1
ATOM 616 O O . VAL A 1 82 ? 22.796 9.873 -5.778 1.00 88.50 82 VAL A O 1
ATOM 619 N N . CYS A 1 83 ? 24.407 9.509 -7.300 1.00 81.81 83 CYS A N 1
ATOM 620 C CA . CYS A 1 83 ? 24.733 10.914 -7.493 1.00 81.81 83 CYS A CA 1
ATOM 621 C C . CYS A 1 83 ? 23.795 11.524 -8.540 1.00 81.81 83 CYS A C 1
ATOM 623 O O . CYS A 1 83 ? 23.541 10.923 -9.588 1.00 81.81 83 CYS A O 1
ATOM 625 N N . ALA A 1 84 ? 23.292 12.724 -8.253 1.00 84.56 84 ALA A N 1
ATOM 626 C CA . ALA A 1 84 ? 22.576 13.537 -9.224 1.00 84.56 84 ALA A CA 1
ATOM 627 C C . ALA A 1 84 ? 23.512 14.619 -9.779 1.00 84.56 84 ALA A C 1
ATOM 629 O O . ALA A 1 84 ? 24.172 15.318 -9.014 1.00 84.56 84 ALA A O 1
ATOM 630 N N . GLU A 1 85 ? 23.527 14.780 -11.097 1.00 83.19 85 GLU A N 1
ATOM 631 C CA . GLU A 1 85 ? 24.270 15.820 -11.813 1.00 83.19 85 GLU A CA 1
ATOM 632 C C . GLU A 1 85 ? 23.259 16.784 -12.443 1.00 83.19 85 GLU A C 1
ATOM 634 O O . GLU A 1 85 ? 22.437 16.375 -13.265 1.00 83.19 85 GLU A O 1
ATOM 639 N N . GLU A 1 86 ? 23.267 18.052 -12.019 1.00 78.81 86 GLU A N 1
ATOM 640 C CA . GLU A 1 86 ? 22.465 19.143 -12.612 1.00 78.81 86 GLU A CA 1
ATOM 641 C C . GLU A 1 86 ? 20.949 18.854 -12.777 1.00 78.81 86 GLU A C 1
ATOM 643 O O . GLU A 1 86 ? 20.308 19.380 -13.683 1.00 78.81 86 GLU A O 1
ATOM 648 N N . LEU A 1 87 ? 20.348 18.055 -11.878 1.00 87.44 87 LEU A N 1
ATOM 649 C CA . LEU A 1 87 ? 18.953 17.546 -11.911 1.00 87.44 87 LEU A CA 1
ATOM 650 C C . LEU A 1 87 ? 18.714 16.305 -12.779 1.00 87.44 87 LEU A C 1
ATOM 652 O O . LEU A 1 87 ? 17.569 15.955 -13.077 1.00 87.44 87 LEU A O 1
ATOM 656 N N . THR A 1 88 ? 19.763 15.592 -13.152 1.00 91.75 88 THR A N 1
ATOM 657 C CA . THR A 1 88 ? 19.656 14.286 -13.798 1.00 91.75 88 THR A CA 1
ATOM 658 C C . THR A 1 88 ? 20.305 13.215 -12.941 1.00 91.75 88 THR A C 1
ATOM 660 O O . THR A 1 88 ? 21.298 13.457 -12.264 1.00 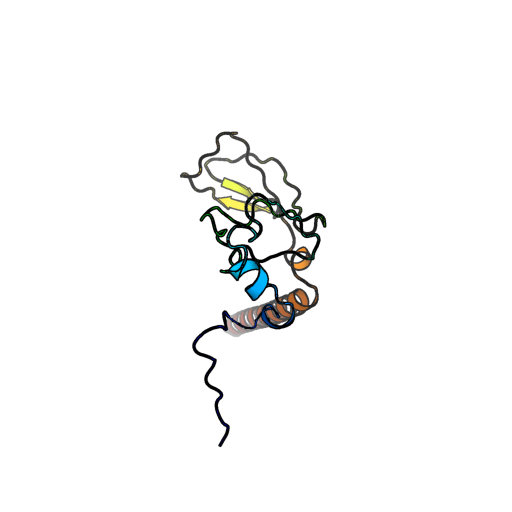91.75 88 THR A O 1
ATOM 663 N N . LEU A 1 89 ? 19.720 12.021 -12.932 1.00 92.38 89 LEU A N 1
ATOM 664 C CA . LEU A 1 89 ? 20.323 10.858 -12.289 1.00 92.38 89 LEU A CA 1
ATOM 665 C C . LEU A 1 89 ? 20.067 9.598 -13.105 1.00 92.38 89 LEU A C 1
ATOM 667 O O . LEU A 1 89 ? 19.116 9.517 -13.888 1.00 92.38 89 LEU A O 1
ATOM 671 N N . LYS A 1 90 ? 20.907 8.583 -12.916 1.00 92.75 90 LYS A N 1
ATOM 672 C CA . LYS A 1 90 ? 20.709 7.276 -13.539 1.00 92.75 90 LYS A CA 1
ATOM 673 C C . LYS A 1 90 ? 19.794 6.433 -12.656 1.00 92.75 90 LYS A C 1
ATOM 675 O O . LYS A 1 90 ? 20.145 6.089 -11.535 1.00 92.75 90 LYS A O 1
ATOM 680 N N . GLY A 1 91 ? 18.605 6.107 -13.151 1.00 92.38 91 GLY A N 1
ATOM 681 C CA . GLY A 1 91 ? 17.681 5.233 -12.437 1.00 92.38 91 GLY A CA 1
ATOM 682 C C . GLY A 1 91 ? 18.184 3.789 -12.395 1.00 92.38 91 GLY A C 1
ATOM 683 O O . GLY A 1 91 ? 18.928 3.357 -13.275 1.00 92.38 91 GLY A O 1
ATOM 684 N N . ALA A 1 92 ? 17.686 2.999 -11.441 1.00 91.81 92 ALA A N 1
ATOM 685 C CA . ALA A 1 92 ? 18.029 1.576 -11.295 1.00 91.81 92 ALA A CA 1
ATOM 686 C C . ALA A 1 92 ? 17.681 0.713 -12.532 1.00 91.81 92 ALA A C 1
ATOM 688 O O . ALA A 1 92 ? 18.213 -0.375 -12.719 1.00 91.81 92 ALA A O 1
ATOM 689 N N . SER A 1 93 ? 16.813 1.208 -13.424 1.00 88.56 93 SER A N 1
ATOM 690 C CA . SER A 1 93 ? 16.527 0.582 -14.7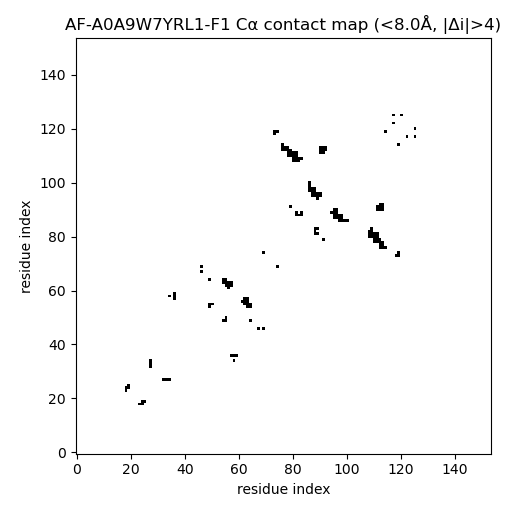27 1.00 88.56 93 SER A CA 1
ATOM 691 C C . SER A 1 93 ? 17.551 0.910 -15.827 1.00 88.56 93 SER A C 1
ATOM 693 O O . SER A 1 93 ? 17.392 0.465 -16.961 1.00 88.56 93 SER A O 1
ATOM 695 N N . GLY A 1 94 ? 18.556 1.738 -15.530 1.00 89.19 94 GLY A N 1
ATOM 696 C CA . GLY A 1 94 ? 19.527 2.282 -16.481 1.00 89.19 94 GLY A CA 1
ATOM 697 C C . GLY A 1 94 ? 19.058 3.535 -17.228 1.00 89.19 94 GLY A C 1
ATOM 698 O O . GLY A 1 94 ? 19.870 4.180 -17.888 1.00 89.19 94 GLY A O 1
ATOM 699 N N . ARG A 1 95 ? 17.776 3.908 -17.122 1.00 91.69 95 ARG A N 1
ATOM 700 C CA . ARG A 1 95 ? 17.220 5.119 -17.748 1.00 91.69 95 ARG A CA 1
ATOM 701 C C . ARG A 1 95 ? 17.656 6.374 -16.997 1.00 91.69 95 ARG A C 1
ATOM 703 O O . ARG A 1 95 ? 17.621 6.390 -15.770 1.00 91.69 95 ARG A O 1
ATOM 710 N N . THR A 1 96 ? 17.957 7.442 -17.726 1.00 93.62 96 THR A N 1
ATOM 711 C CA . THR A 1 96 ? 18.146 8.770 -17.131 1.00 93.62 96 THR A CA 1
ATOM 712 C C . THR A 1 96 ? 16.806 9.306 -16.636 1.00 93.62 96 THR A C 1
ATOM 714 O O . THR A 1 96 ? 15.835 9.377 -17.394 1.00 93.62 96 THR A O 1
ATOM 717 N N . LEU A 1 97 ? 16.745 9.651 -15.354 1.00 93.00 97 LEU A N 1
ATOM 718 C CA . LEU A 1 97 ? 15.615 10.310 -14.715 1.00 93.00 97 LEU A CA 1
ATOM 719 C C . LEU A 1 97 ? 15.947 11.790 -14.546 1.00 93.00 97 LEU A C 1
ATOM 721 O O . LEU A 1 97 ? 17.082 12.145 -14.231 1.00 93.00 97 LEU A O 1
ATOM 725 N N . ARG A 1 98 ? 14.947 12.643 -14.756 1.00 93.62 98 ARG A N 1
ATOM 726 C CA . ARG A 1 98 ? 15.057 14.085 -14.550 1.00 93.62 98 ARG A CA 1
ATOM 727 C C . ARG A 1 98 ? 14.313 14.450 -13.275 1.00 93.62 98 ARG A C 1
ATOM 729 O O . ARG A 1 98 ? 13.130 14.139 -13.141 1.00 93.62 98 ARG A O 1
ATOM 736 N N . LEU A 1 99 ? 15.024 15.077 -12.354 1.00 91.38 99 LEU A N 1
ATOM 737 C CA . LEU A 1 99 ? 14.495 15.556 -11.091 1.00 91.38 99 LEU A CA 1
ATOM 738 C C . LEU A 1 99 ? 13.722 16.856 -11.310 1.00 91.38 99 LEU A C 1
ATOM 740 O O . LEU A 1 99 ? 14.084 17.678 -12.157 1.00 91.38 99 LEU A O 1
ATOM 744 N N . ASN A 1 100 ? 12.655 17.045 -10.538 1.00 92.44 100 ASN A N 1
ATOM 745 C CA . ASN A 1 100 ? 11.993 18.340 -10.464 1.00 92.44 100 ASN A CA 1
ATOM 746 C C . ASN A 1 100 ? 12.826 19.268 -9.562 1.00 92.44 100 ASN A C 1
ATOM 748 O O . ASN A 1 100 ? 13.146 18.903 -8.433 1.00 92.44 100 ASN A O 1
ATOM 752 N N . ALA A 1 101 ? 13.148 20.466 -10.054 1.00 89.50 101 ALA A N 1
ATOM 753 C CA . ALA A 1 101 ? 13.906 21.479 -9.320 1.00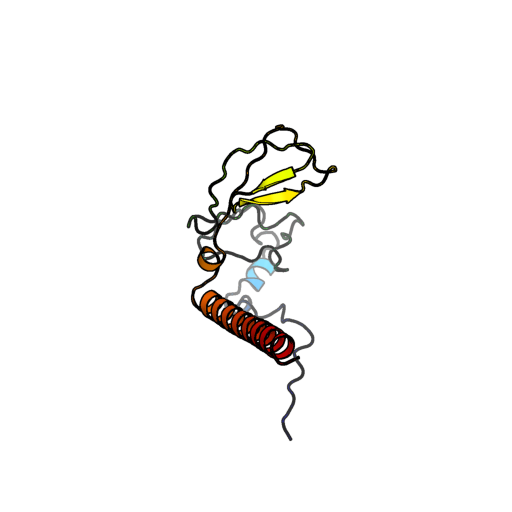 89.50 101 ALA A CA 1
ATOM 754 C C . ALA A 1 101 ? 13.205 21.955 -8.032 1.00 89.50 101 ALA A C 1
ATOM 756 O O . ALA A 1 101 ? 13.860 22.442 -7.118 1.00 89.50 101 ALA A O 1
ATOM 757 N N . GLU A 1 102 ? 11.881 21.806 -7.944 1.00 93.56 102 GLU A N 1
ATOM 758 C CA . GLU A 1 102 ? 11.087 22.201 -6.773 1.00 93.56 102 GLU A CA 1
ATOM 759 C C . GLU A 1 102 ? 11.161 21.187 -5.620 1.00 93.56 102 GLU A C 1
ATOM 761 O O . GLU A 1 102 ? 10.702 21.465 -4.508 1.00 93.56 102 GLU A O 1
ATOM 766 N N . TRP A 1 103 ? 11.703 19.988 -5.865 1.00 90.94 103 TRP A N 1
ATOM 767 C CA . TRP A 1 103 ? 11.794 18.957 -4.839 1.00 90.94 103 TRP A CA 1
ATOM 768 C C . TRP A 1 103 ? 12.803 19.340 -3.762 1.00 90.94 103 TRP A C 1
ATOM 770 O O . TRP A 1 103 ? 13.987 19.546 -4.021 1.00 90.94 103 TRP A O 1
ATOM 780 N N . LYS A 1 104 ? 12.330 19.375 -2.515 1.00 88.50 104 LYS A N 1
ATOM 781 C CA . LYS A 1 104 ? 13.186 19.561 -1.346 1.00 88.50 104 LYS A CA 1
ATOM 782 C C . LYS A 1 104 ? 13.832 18.225 -1.000 1.00 88.50 104 LYS A C 1
ATOM 784 O O . LYS A 1 104 ? 13.120 17.274 -0.687 1.00 88.50 104 LYS A O 1
ATOM 789 N N . ASN A 1 105 ? 15.161 18.177 -1.014 1.00 88.00 105 ASN A N 1
ATOM 790 C CA . ASN A 1 105 ? 15.941 17.043 -0.525 1.00 88.00 105 ASN A CA 1
ATOM 791 C C . ASN A 1 105 ? 16.753 17.473 0.712 1.00 88.00 105 ASN A C 1
ATOM 793 O O . ASN A 1 105 ? 17.890 17.917 0.560 1.00 88.00 105 ASN A O 1
A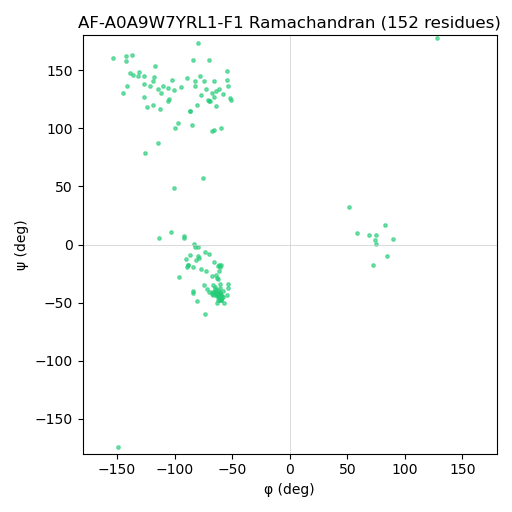TOM 797 N N . PRO A 1 106 ? 16.184 17.384 1.931 1.00 90.06 106 PRO A N 1
ATOM 798 C CA . PRO A 1 106 ? 16.863 17.815 3.154 1.00 90.06 106 PRO A CA 1
ATOM 799 C C . PRO A 1 106 ? 18.125 17.006 3.466 1.00 90.06 106 PRO A C 1
ATOM 801 O O . PRO A 1 106 ? 19.041 17.522 4.095 1.00 90.06 106 PRO A O 1
ATOM 804 N N . THR A 1 107 ? 18.162 15.742 3.041 1.00 88.19 107 THR A N 1
ATOM 805 C CA . THR A 1 107 ? 19.276 14.820 3.286 1.00 88.19 107 THR A CA 1
ATOM 806 C C . THR A 1 107 ? 20.407 14.975 2.275 1.00 88.19 107 THR A C 1
ATOM 808 O O . THR A 1 107 ? 21.507 14.504 2.527 1.00 88.19 107 THR A O 1
ATOM 811 N N . GLY A 1 108 ? 20.155 15.585 1.112 1.00 86.56 108 GLY A N 1
ATOM 812 C CA . GLY A 1 108 ? 21.113 15.676 0.001 1.00 86.56 108 GLY A CA 1
ATOM 813 C C . GLY A 1 108 ? 21.344 14.359 -0.756 1.00 86.56 108 GLY A C 1
ATOM 814 O O . GLY A 1 108 ? 21.803 14.378 -1.894 1.00 86.56 108 GLY A O 1
ATOM 815 N N . GLU A 1 109 ? 20.977 13.224 -0.165 1.00 89.50 109 GLU A N 1
ATOM 816 C CA . GLU A 1 109 ? 21.100 11.893 -0.760 1.00 89.50 109 GLU A CA 1
ATOM 817 C C . GLU A 1 109 ? 19.935 11.571 -1.699 1.00 89.50 109 GLU A C 1
ATOM 819 O O . GLU A 1 109 ? 18.776 11.879 -1.409 1.00 89.50 109 GLU A O 1
ATOM 824 N N . TRP A 1 110 ? 20.234 10.914 -2.819 1.00 91.75 110 TRP A N 1
ATOM 825 C CA . TRP A 1 110 ? 19.230 10.358 -3.719 1.00 91.75 110 TRP A CA 1
ATOM 826 C C . TRP A 1 110 ? 19.342 8.845 -3.729 1.00 91.75 110 TRP A C 1
ATOM 828 O O . TRP A 1 110 ? 20.427 8.295 -3.897 1.00 91.75 110 TRP A O 1
ATOM 838 N N . ARG A 1 111 ? 18.198 8.174 -3.610 1.00 93.19 111 ARG A N 1
ATOM 839 C CA . ARG A 1 111 ? 18.102 6.719 -3.685 1.00 93.19 111 ARG A CA 1
ATOM 840 C C . ARG A 1 111 ? 17.167 6.312 -4.798 1.00 93.19 111 ARG A C 1
ATOM 842 O O . ARG A 1 111 ? 16.089 6.885 -4.960 1.00 93.19 111 ARG A O 1
ATOM 849 N N . VAL A 1 112 ? 17.573 5.307 -5.557 1.00 94.44 112 VAL A N 1
ATOM 850 C CA . VAL A 1 112 ? 16.764 4.748 -6.638 1.00 94.44 112 VAL A CA 1
ATOM 851 C C . VAL A 1 112 ? 16.613 3.255 -6.467 1.00 94.44 112 VAL A C 1
ATOM 853 O O . VAL A 1 112 ? 17.536 2.564 -6.056 1.00 94.44 112 VAL A O 1
ATOM 856 N N . GLY A 1 113 ? 15.446 2.758 -6.845 1.00 93.88 113 GLY A N 1
ATOM 857 C CA . GLY A 1 113 ? 15.166 1.337 -6.924 1.00 93.88 113 GLY A CA 1
ATOM 858 C C . GLY A 1 113 ? 14.293 1.041 -8.127 1.00 93.88 113 GLY A C 1
ATOM 859 O O . GLY A 1 113 ? 13.672 1.931 -8.716 1.00 93.88 113 GLY A O 1
ATOM 860 N N . ALA A 1 114 ? 14.265 -0.223 -8.526 1.00 93.31 114 ALA A N 1
ATOM 861 C CA . ALA A 1 114 ? 13.393 -0.685 -9.589 1.00 93.31 114 ALA A CA 1
ATOM 862 C C . ALA A 1 114 ? 12.848 -2.065 -9.247 1.00 93.31 114 ALA A C 1
ATOM 864 O O . ALA A 1 114 ? 13.581 -2.963 -8.847 1.00 93.31 114 ALA A O 1
ATOM 865 N N . LYS A 1 115 ? 11.551 -2.253 -9.489 1.00 91.75 115 LYS A N 1
ATOM 866 C CA . LYS A 1 115 ? 10.889 -3.548 -9.373 1.00 91.75 115 LYS A CA 1
ATOM 867 C C . LYS A 1 115 ? 10.154 -3.855 -10.663 1.00 91.75 115 LYS A C 1
ATOM 869 O O . LYS A 1 115 ? 9.531 -2.988 -11.277 1.00 91.75 115 LYS A O 1
ATOM 874 N N . ARG A 1 116 ? 10.248 -5.104 -11.115 1.00 89.81 116 ARG A N 1
ATOM 875 C CA . ARG A 1 116 ? 9.506 -5.548 -12.298 1.00 89.81 116 ARG A CA 1
ATOM 876 C C . ARG A 1 116 ? 8.021 -5.550 -11.965 1.00 89.81 116 ARG A C 1
ATOM 878 O O . ARG A 1 116 ? 7.623 -6.168 -10.986 1.00 89.81 116 ARG A O 1
ATOM 885 N N . LEU A 1 117 ? 7.205 -4.946 -12.826 1.00 89.44 117 LEU A N 1
ATOM 886 C CA . LEU A 1 117 ? 5.749 -4.921 -12.650 1.00 89.44 117 LEU A CA 1
ATOM 887 C C . LEU A 1 117 ? 5.150 -6.330 -12.473 1.00 89.44 117 LEU A C 1
ATOM 889 O O . LEU A 1 117 ? 4.235 -6.515 -11.684 1.00 89.44 117 LEU A O 1
ATOM 893 N N . SER A 1 118 ? 5.714 -7.340 -13.140 1.00 88.56 118 SER A N 1
ATOM 894 C CA . SER A 1 118 ? 5.297 -8.743 -13.008 1.00 88.56 118 SER A CA 1
ATOM 895 C C . SER A 1 118 ? 5.459 -9.328 -11.599 1.00 88.56 118 SER A C 1
ATOM 897 O O . SER A 1 118 ? 4.900 -10.378 -11.323 1.00 88.56 118 SER A O 1
ATOM 899 N N . ARG A 1 119 ? 6.266 -8.702 -10.731 1.00 88.38 119 ARG A N 1
ATOM 900 C CA . ARG A 1 119 ? 6.429 -9.083 -9.318 1.00 88.38 119 ARG A CA 1
ATOM 901 C C . ARG A 1 119 ? 5.415 -8.398 -8.400 1.00 88.38 119 ARG A C 1
ATOM 903 O O . ARG A 1 119 ? 5.275 -8.833 -7.269 1.00 88.38 119 ARG A O 1
ATOM 910 N N . LEU A 1 120 ? 4.781 -7.322 -8.865 1.00 88.06 120 LEU A N 1
ATOM 911 C CA . LEU A 1 120 ? 3.797 -6.544 -8.105 1.00 88.06 120 LEU A CA 1
ATOM 912 C C . LEU A 1 120 ? 2.361 -6.975 -8.416 1.00 88.06 120 LEU A C 1
ATOM 914 O O . LEU A 1 120 ? 1.470 -6.803 -7.596 1.00 88.06 120 LEU A O 1
ATOM 918 N N . LEU A 1 121 ? 2.125 -7.488 -9.624 1.00 88.56 121 LEU A N 1
ATOM 919 C CA . LEU A 1 121 ? 0.793 -7.879 -10.066 1.00 88.56 121 LEU A CA 1
ATOM 920 C C . LEU A 1 121 ? 0.486 -9.337 -9.702 1.00 88.56 121 LEU A C 1
ATOM 922 O O . LEU A 1 121 ? 1.362 -10.193 -9.858 1.00 88.56 121 LEU A O 1
ATOM 926 N N . PRO A 1 122 ? -0.771 -9.649 -9.337 1.00 86.75 122 PRO A N 1
ATOM 927 C CA . PRO A 1 122 ? -1.248 -11.025 -9.299 1.00 86.75 122 PRO A CA 1
ATOM 928 C C . PRO A 1 122 ? -1.035 -11.720 -10.650 1.00 86.75 122 PRO A C 1
ATOM 930 O O . PRO A 1 122 ? -1.099 -11.082 -11.706 1.00 86.75 122 PRO A O 1
ATOM 933 N N . GLY A 1 123 ? -0.819 -13.038 -10.628 1.00 88.25 123 GLY A N 1
ATOM 934 C CA . GLY A 1 123 ? -0.466 -13.816 -11.823 1.00 88.25 123 GLY A CA 1
ATOM 935 C C . GLY A 1 123 ? -1.449 -13.644 -12.985 1.00 88.25 123 GLY A C 1
ATOM 936 O O . GLY A 1 123 ? -1.029 -13.412 -14.116 1.00 88.25 123 GLY A O 1
ATOM 937 N N . GLU A 1 124 ? -2.753 -13.665 -12.709 1.00 90.94 124 GLU A N 1
ATOM 938 C CA . GLU A 1 124 ? -3.810 -13.491 -13.718 1.00 90.94 124 GLU A CA 1
ATOM 939 C C . GLU A 1 124 ? -3.784 -12.105 -14.376 1.00 90.94 124 GLU A C 1
ATOM 941 O O . GLU A 1 124 ? -3.893 -11.970 -15.602 1.00 90.94 124 GLU A O 1
ATOM 946 N N . VAL A 1 125 ? -3.558 -11.065 -13.569 1.00 91.81 125 VAL A N 1
ATOM 947 C CA . VAL A 1 125 ? -3.432 -9.688 -14.054 1.00 91.81 125 VAL A CA 1
ATOM 948 C C . VAL A 1 125 ? -2.175 -9.561 -14.911 1.00 91.81 125 VAL A C 1
ATOM 950 O O . VAL A 1 125 ? -2.219 -8.986 -15.999 1.00 91.81 125 VAL A O 1
ATOM 953 N N . TRP A 1 126 ? -1.057 -10.151 -14.477 1.00 93.38 126 TRP A N 1
ATOM 954 C CA . TRP A 1 126 ? 0.171 -10.172 -15.266 1.00 93.38 126 TRP A CA 1
ATOM 955 C C . TRP A 1 126 ? -0.003 -10.895 -16.607 1.00 93.38 126 TRP A C 1
ATOM 957 O O . TRP A 1 126 ? 0.488 -10.393 -17.619 1.00 93.38 126 TRP A O 1
ATOM 967 N N . MET A 1 127 ? -0.714 -12.026 -16.649 1.00 93.19 127 MET A N 1
ATOM 968 C CA . MET A 1 127 ? -0.992 -12.736 -17.903 1.00 93.19 127 MET A CA 1
ATOM 969 C C . MET A 1 127 ? -1.734 -11.843 -18.898 1.00 93.19 127 MET A C 1
ATOM 971 O O . MET A 1 127 ? -1.326 -11.744 -20.057 1.00 93.19 127 MET A O 1
ATOM 975 N N . SER A 1 128 ? -2.756 -11.128 -18.425 1.00 95.06 128 SER A N 1
ATOM 976 C CA . SER A 1 128 ? -3.531 -10.191 -19.246 1.00 95.06 128 SER A CA 1
ATOM 977 C C . SER A 1 128 ? -2.655 -9.044 -19.761 1.00 95.06 128 SER A C 1
ATOM 979 O O . SER A 1 128 ? -2.559 -8.813 -20.968 1.00 95.06 128 SER A O 1
ATOM 981 N N . VAL A 1 129 ? -1.904 -8.394 -18.865 1.00 94.31 129 VAL A N 1
ATOM 982 C CA . VAL A 1 129 ? -0.983 -7.298 -19.211 1.00 94.31 129 VAL A CA 1
ATOM 983 C C . VAL A 1 129 ? 0.104 -7.755 -20.194 1.00 94.31 129 VAL A C 1
ATOM 985 O O . VAL A 1 129 ? 0.460 -7.028 -21.124 1.00 94.31 129 VAL A O 1
ATOM 988 N N . SER A 1 130 ? 0.652 -8.957 -20.012 1.00 93.62 130 SER A N 1
ATOM 989 C CA . SER A 1 130 ? 1.681 -9.527 -20.886 1.00 93.62 130 SER A CA 1
ATOM 990 C C . SER A 1 130 ? 1.135 -9.841 -22.283 1.00 93.62 130 SER A C 1
ATOM 992 O O . SER A 1 130 ? 1.790 -9.537 -23.289 1.00 93.62 130 SER A O 1
ATOM 994 N N . ALA A 1 131 ? -0.083 -10.384 -22.366 1.00 94.88 131 ALA A N 1
ATOM 995 C CA . ALA A 1 131 ? -0.758 -10.662 -23.628 1.00 94.88 131 ALA A CA 1
ATOM 996 C C . ALA A 1 131 ? -1.014 -9.373 -24.425 1.00 94.88 131 ALA A C 1
ATOM 998 O O . ALA A 1 131 ? -0.634 -9.288 -25.597 1.00 94.88 131 ALA A O 1
ATOM 999 N N . GLU A 1 132 ? -1.552 -8.334 -23.779 1.00 94.62 132 GLU A N 1
ATOM 1000 C CA . GLU A 1 132 ? -1.767 -7.021 -24.399 1.00 94.62 132 GLU A CA 1
ATOM 1001 C C . GLU A 1 132 ? -0.462 -6.396 -24.907 1.00 94.62 132 GLU A C 1
ATOM 1003 O O . GLU A 1 132 ? -0.393 -5.885 -26.031 1.00 94.62 132 GLU A O 1
ATOM 1008 N N . ARG A 1 133 ? 0.606 -6.457 -24.098 1.00 94.25 133 ARG A N 1
ATOM 1009 C CA . ARG A 1 133 ? 1.936 -5.958 -24.482 1.00 94.25 133 ARG A CA 1
ATOM 1010 C C . ARG A 1 133 ? 2.493 -6.707 -25.686 1.00 94.25 133 ARG A C 1
ATOM 1012 O O . ARG A 1 133 ? 2.993 -6.071 -26.613 1.00 94.25 133 ARG A O 1
ATOM 1019 N N . SER A 1 134 ? 2.365 -8.032 -25.706 1.00 94.75 134 SER A N 1
ATOM 1020 C CA . SER A 1 134 ? 2.812 -8.874 -26.819 1.00 94.75 134 SER A CA 1
ATOM 1021 C C . SER A 1 134 ? 2.048 -8.565 -28.106 1.00 94.75 134 SER A C 1
ATOM 1023 O O . SER A 1 134 ? 2.650 -8.442 -29.173 1.00 94.75 134 SER A O 1
ATOM 1025 N N . GLN A 1 135 ? 0.729 -8.378 -28.020 1.00 95.94 135 GLN A N 1
ATOM 1026 C CA . GLN A 1 135 ? -0.089 -8.004 -29.172 1.00 95.94 135 GLN A CA 1
ATOM 1027 C C . GLN A 1 135 ? 0.307 -6.627 -29.721 1.00 95.94 135 GLN A C 1
ATOM 1029 O O . GLN A 1 135 ? 0.459 -6.469 -30.933 1.00 95.94 135 GLN A O 1
ATOM 1034 N N . ARG A 1 136 ? 0.516 -5.638 -28.842 1.00 95.75 136 ARG A N 1
ATOM 1035 C CA . ARG A 1 136 ? 0.959 -4.291 -29.231 1.00 95.75 136 ARG A CA 1
ATOM 1036 C C . ARG A 1 136 ? 2.329 -4.317 -29.904 1.00 95.75 136 ARG A C 1
ATOM 1038 O O . ARG A 1 136 ? 2.505 -3.689 -30.941 1.00 95.75 136 ARG A O 1
ATOM 1045 N N . PHE A 1 137 ? 3.270 -5.079 -29.348 1.00 94.50 137 PHE A N 1
ATOM 1046 C CA . PHE A 1 137 ? 4.599 -5.243 -29.930 1.00 94.50 137 PHE A CA 1
ATOM 1047 C C . PHE A 1 137 ? 4.530 -5.830 -31.343 1.00 94.50 137 PHE A C 1
ATOM 1049 O O . PHE A 1 137 ? 5.120 -5.264 -32.258 1.00 94.50 137 PHE A O 1
ATOM 1056 N N . ARG A 1 138 ? 3.756 -6.906 -31.546 1.00 95.75 138 ARG A N 1
ATOM 1057 C CA . ARG A 1 138 ? 3.575 -7.527 -32.870 1.00 95.75 138 ARG A CA 1
ATOM 1058 C C . ARG A 1 138 ? 2.990 -6.553 -33.893 1.00 95.75 138 ARG A C 1
ATOM 1060 O O . ARG A 1 138 ? 3.492 -6.493 -35.008 1.00 95.75 138 ARG A O 1
ATOM 1067 N N . LYS A 1 139 ? 1.976 -5.763 -33.513 1.00 95.00 139 LYS A N 1
ATOM 1068 C CA . LYS A 1 139 ? 1.393 -4.733 -34.395 1.00 95.00 139 LYS A CA 1
ATOM 1069 C C . LYS A 1 139 ? 2.431 -3.690 -34.815 1.00 95.00 139 LYS A C 1
ATOM 1071 O O . LYS A 1 139 ? 2.547 -3.399 -36.000 1.00 95.00 139 LYS A O 1
ATOM 1076 N N . ASN A 1 140 ? 3.207 -3.175 -33.863 1.00 94.12 140 ASN A N 1
ATOM 1077 C CA . ASN A 1 140 ? 4.242 -2.180 -34.147 1.00 94.12 140 ASN A CA 1
ATOM 1078 C C . ASN A 1 140 ? 5.372 -2.762 -35.008 1.00 94.12 140 ASN A C 1
ATOM 1080 O O . ASN A 1 140 ? 5.847 -2.101 -35.927 1.00 94.12 140 ASN A O 1
ATOM 1084 N N . ALA A 1 141 ? 5.791 -4.000 -34.729 1.00 93.31 141 ALA A N 1
ATOM 1085 C CA . ALA A 1 141 ? 6.808 -4.690 -35.513 1.00 93.31 141 ALA A CA 1
ATOM 1086 C C . ALA A 1 141 ? 6.354 -4.879 -36.967 1.00 93.31 141 ALA A C 1
ATOM 1088 O O . ALA A 1 141 ? 7.106 -4.537 -37.873 1.00 93.31 141 ALA A O 1
ATOM 1089 N N . GLN A 1 142 ? 5.110 -5.323 -37.186 1.00 93.31 142 GLN A N 1
ATOM 1090 C CA . GLN A 1 142 ? 4.552 -5.481 -38.531 1.00 93.31 142 GLN A CA 1
ATOM 1091 C C . GLN A 1 142 ? 4.541 -4.156 -39.302 1.00 93.31 142 GLN A C 1
ATOM 1093 O O . GLN A 1 142 ? 5.048 -4.098 -40.415 1.00 93.31 142 GLN A O 1
ATOM 1098 N N . GLN A 1 143 ? 4.059 -3.071 -38.684 1.00 93.75 143 GLN A N 1
ATOM 1099 C CA . GLN A 1 143 ? 4.036 -1.743 -39.312 1.00 93.75 143 GLN A CA 1
ATOM 1100 C C . GLN A 1 143 ? 5.431 -1.260 -39.730 1.00 93.75 143 GLN A C 1
ATOM 1102 O O . GLN A 1 143 ? 5.594 -0.668 -40.796 1.00 93.75 143 GLN A O 1
ATOM 1107 N N . LEU A 1 144 ? 6.446 -1.511 -38.899 1.00 92.38 144 LEU A N 1
ATOM 1108 C CA . LEU A 1 144 ? 7.830 -1.170 -39.225 1.00 92.38 144 LEU A CA 1
ATOM 1109 C C . LEU A 1 144 ? 8.363 -2.022 -40.382 1.00 92.38 144 LEU A C 1
ATOM 1111 O O . LEU A 1 144 ? 9.025 -1.487 -41.270 1.00 92.38 144 LEU A O 1
ATOM 1115 N N . THR A 1 145 ? 8.070 -3.324 -40.395 1.00 92.81 145 THR A N 1
ATOM 1116 C CA . THR A 1 145 ? 8.447 -4.217 -41.497 1.00 92.81 145 THR A CA 1
ATOM 1117 C C . THR A 1 145 ? 7.812 -3.770 -42.811 1.00 92.81 145 THR A C 1
ATOM 1119 O O . THR A 1 145 ? 8.527 -3.618 -43.802 1.00 92.81 145 THR A O 1
ATOM 1122 N N . ASP A 1 146 ? 6.512 -3.475 -42.807 1.00 93.19 146 ASP A N 1
ATOM 1123 C CA . ASP A 1 146 ? 5.781 -3.002 -43.985 1.00 93.19 146 ASP A CA 1
ATOM 1124 C C . ASP A 1 146 ? 6.370 -1.681 -44.506 1.00 93.19 146 ASP A C 1
ATOM 1126 O O . ASP A 1 146 ? 6.606 -1.527 -45.705 1.00 93.19 146 ASP A O 1
ATOM 1130 N N . ALA A 1 147 ? 6.708 -0.748 -43.606 1.00 92.56 147 ALA A N 1
ATOM 1131 C CA . ALA A 1 147 ? 7.341 0.520 -43.967 1.00 92.56 147 ALA A CA 1
ATOM 1132 C C . ALA A 1 147 ? 8.746 0.346 -44.575 1.00 92.56 147 ALA A C 1
ATOM 1134 O O . ALA A 1 147 ? 9.125 1.086 -45.486 1.00 92.56 147 ALA A O 1
ATOM 1135 N N . VAL A 1 148 ? 9.534 -0.620 -44.092 1.00 92.62 148 VAL A N 1
ATOM 1136 C CA . VAL A 1 148 ? 10.861 -0.929 -44.651 1.00 92.62 148 VAL A CA 1
ATOM 1137 C C . VAL A 1 148 ? 10.742 -1.581 -46.029 1.00 92.62 148 VAL A C 1
ATOM 1139 O O . VAL A 1 148 ? 11.509 -1.232 -46.926 1.00 92.62 148 VAL A O 1
ATOM 1142 N N . LEU A 1 149 ? 9.785 -2.493 -46.219 1.00 89.06 149 LEU A N 1
ATOM 1143 C CA . LEU A 1 149 ? 9.531 -3.132 -47.514 1.00 89.06 149 LEU A CA 1
ATOM 1144 C C . LEU A 1 149 ? 9.059 -2.112 -48.558 1.00 89.06 149 LEU A C 1
ATOM 1146 O O . LEU A 1 149 ? 9.593 -2.092 -49.665 1.00 89.06 149 LEU A O 1
ATOM 1150 N N . ALA A 1 150 ? 8.153 -1.205 -48.183 1.00 86.88 150 ALA A N 1
ATOM 1151 C CA . ALA A 1 150 ? 7.687 -0.128 -49.055 1.00 86.88 150 ALA A CA 1
ATOM 1152 C C . ALA A 1 150 ? 8.819 0.817 -49.502 1.00 86.88 150 ALA A C 1
ATOM 1154 O O . ALA A 1 150 ? 8.810 1.289 -50.633 1.00 86.88 150 ALA A O 1
ATOM 1155 N N . LYS A 1 151 ? 9.825 1.060 -48.648 1.00 82.69 151 LYS A N 1
ATOM 1156 C CA . LYS A 1 151 ? 11.009 1.868 -48.997 1.00 82.69 151 LYS A CA 1
ATOM 1157 C C . LYS A 1 151 ? 12.043 1.141 -49.861 1.00 82.69 151 LYS A C 1
ATOM 1159 O O . LYS A 1 151 ? 12.867 1.810 -50.468 1.00 82.69 151 LYS A O 1
ATOM 1164 N N . LYS A 1 152 ? 12.053 -0.196 -49.878 1.00 73.69 152 LYS A N 1
ATOM 1165 C CA . LYS A 1 152 ? 12.971 -1.000 -50.710 1.00 73.69 152 LYS A CA 1
ATOM 1166 C C . LYS A 1 152 ? 12.416 -1.313 -52.101 1.00 73.69 152 LYS A C 1
ATOM 1168 O O . LYS A 1 152 ? 13.187 -1.699 -52.969 1.00 73.69 152 LYS A O 1
ATOM 1173 N N . GLY A 1 153 ? 11.100 -1.206 -52.283 1.00 60.59 153 GLY A N 1
ATOM 1174 C CA . GLY A 1 153 ? 10.422 -1.412 -53.566 1.00 60.59 153 GLY A CA 1
ATOM 1175 C C . GLY A 1 153 ? 10.237 -0.143 -54.407 1.00 60.59 153 GLY A C 1
ATOM 1176 O O . GLY A 1 153 ? 9.522 -0.212 -55.403 1.00 60.59 153 GLY A O 1
ATOM 1177 N N . ALA A 1 154 ? 10.829 0.985 -53.997 1.00 50.50 154 ALA A N 1
ATOM 1178 C CA . ALA A 1 154 ? 10.811 2.275 -54.690 1.00 50.50 154 ALA A CA 1
ATOM 1179 C C . ALA A 1 154 ? 12.211 2.646 -55.193 1.00 50.50 154 ALA A C 1
ATOM 1181 O O . ALA A 1 154 ? 13.189 2.291 -54.494 1.00 50.50 154 ALA A O 1
#

pLDDT: mean 88.43, std 10.83, range [41.0, 97.88]

Radius of gyration: 26.36 Å; Cα contacts (8 Å, |Δi|>4): 89; chains: 1; bounding box: 61×36×80 Å

Mean predicted aligned error: 9.59 Å